Protein AF-A0A934GFM0-F1 (afdb_monomer_lite)

Foldseek 3Di:
DDDDDLVQLVVLPPPDQDDLVNLQVSQVSSLVVDDDDQDPPDGPVRVSVVRSVVSSLVSCVVNPHPCQVVCCVPVVDGD

Secondary structure (DSSP, 8-state):
------HHHHHHHTT----HHHHHHHHHHHHHH--PPP-SSS-HHHHHHHHHHHHHHHHHHHHT---HHHHHHHHS---

Structure (mmCIF, N/CA/C/O backbone):
data_AF-A0A934GFM0-F1
#
_entry.id   AF-A0A934GFM0-F1
#
loop_
_atom_site.group_PDB
_atom_site.id
_atom_site.type_symbol
_atom_site.label_atom_id
_atom_site.label_alt_id
_atom_site.label_comp_id
_atom_site.label_asym_id
_atom_site.label_entity_id
_atom_site.label_seq_id
_atom_site.pdbx_PDB_ins_code
_atom_site.Cartn_x
_atom_site.Cartn_y
_atom_site.Cartn_z
_atom_site.occupancy
_atom_site.B_iso_or_equiv
_atom_site.auth_seq_id
_atom_site.auth_comp_id
_atom_site.auth_asym_id
_atom_site.auth_atom_id
_atom_site.pdbx_PDB_model_num
ATOM 1 N N . SER A 1 1 ? 23.116 -0.329 3.989 1.00 77.56 1 SER A N 1
ATOM 2 C CA . SER A 1 1 ? 21.713 0.142 4.048 1.00 77.56 1 SER A CA 1
ATOM 3 C C . SER A 1 1 ? 21.021 -0.523 5.235 1.00 77.56 1 SER A C 1
ATOM 5 O O . SER A 1 1 ? 21.478 -1.578 5.654 1.00 77.56 1 SER A O 1
ATOM 7 N N . HIS A 1 2 ? 19.980 0.084 5.816 1.00 86.44 2 HIS A N 1
ATOM 8 C CA . HIS A 1 2 ? 19.183 -0.488 6.917 1.00 86.44 2 HIS A CA 1
ATOM 9 C C . HIS A 1 2 ? 17.680 -0.240 6.670 1.00 86.44 2 HIS A C 1
ATOM 11 O O . HIS A 1 2 ? 17.360 0.645 5.870 1.00 86.44 2 HIS A O 1
ATOM 17 N N . PRO A 1 3 ? 16.754 -0.980 7.315 1.00 91.25 3 PRO A N 1
ATOM 18 C CA . PRO A 1 3 ? 15.320 -0.697 7.232 1.00 91.25 3 PRO A CA 1
ATOM 19 C C . PRO A 1 3 ? 14.983 0.721 7.707 1.00 91.25 3 PRO A C 1
ATOM 21 O O . PRO A 1 3 ? 15.599 1.238 8.643 1.00 91.25 3 PRO A O 1
ATOM 24 N N . LEU A 1 4 ? 14.010 1.357 7.052 1.00 91.19 4 LEU A N 1
ATOM 25 C CA . LEU A 1 4 ? 13.596 2.735 7.319 1.00 91.19 4 LEU A CA 1
ATOM 26 C C . LEU A 1 4 ? 12.096 2.780 7.582 1.00 91.19 4 LEU A C 1
ATOM 28 O O . LEU A 1 4 ? 11.315 2.169 6.856 1.00 91.19 4 LEU A O 1
ATOM 32 N N . VAL A 1 5 ? 11.700 3.545 8.595 1.00 94.56 5 VAL A N 1
ATOM 33 C CA . VAL A 1 5 ? 10.289 3.771 8.912 1.00 94.56 5 VAL A CA 1
ATOM 34 C C . VAL A 1 5 ? 9.667 4.704 7.867 1.00 94.56 5 VAL A C 1
ATOM 36 O O . VAL A 1 5 ? 10.225 5.757 7.543 1.00 94.56 5 VAL A O 1
ATOM 39 N N . ALA A 1 6 ? 8.496 4.327 7.349 1.00 95.69 6 ALA A N 1
ATOM 40 C CA . ALA A 1 6 ? 7.700 5.128 6.421 1.00 95.69 6 ALA A CA 1
ATOM 41 C C . ALA A 1 6 ? 6.752 6.079 7.177 1.00 95.69 6 ALA A C 1
ATOM 43 O O . ALA A 1 6 ? 5.534 5.954 7.080 1.00 95.69 6 ALA A O 1
ATOM 44 N N . SER A 1 7 ? 7.302 7.038 7.935 1.00 96.75 7 SER A N 1
ATOM 45 C CA . SER A 1 7 ? 6.529 7.881 8.870 1.00 96.75 7 SER A CA 1
ATOM 46 C C . SER A 1 7 ? 5.307 8.559 8.243 1.00 96.75 7 SER A C 1
ATOM 48 O O . SER A 1 7 ? 4.244 8.557 8.849 1.00 96.75 7 SER A O 1
ATOM 50 N N . LYS A 1 8 ? 5.412 9.036 6.994 1.00 97.62 8 LYS A N 1
ATOM 51 C CA . LYS A 1 8 ? 4.278 9.641 6.272 1.00 97.62 8 LYS A CA 1
ATOM 52 C C . LYS A 1 8 ? 3.104 8.678 6.081 1.00 97.62 8 LYS A C 1
ATOM 54 O O . LYS A 1 8 ? 1.959 9.075 6.253 1.00 97.62 8 LYS A O 1
ATOM 59 N N . ALA A 1 9 ? 3.383 7.423 5.725 1.00 97.62 9 ALA A N 1
ATOM 60 C CA . ALA A 1 9 ? 2.344 6.409 5.576 1.00 9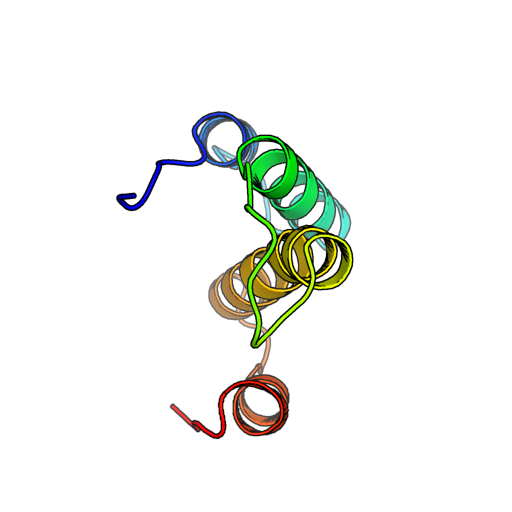7.62 9 ALA A CA 1
ATOM 61 C C . ALA A 1 9 ? 1.725 6.065 6.940 1.00 97.62 9 ALA A C 1
ATOM 63 O O . ALA A 1 9 ? 0.508 5.951 7.042 1.00 97.62 9 ALA A O 1
ATOM 64 N N . ASN A 1 10 ? 2.546 5.978 7.994 1.00 96.38 10 ASN A N 1
ATOM 65 C CA . ASN A 1 10 ? 2.063 5.731 9.355 1.00 96.38 10 ASN A CA 1
ATOM 66 C C . ASN A 1 10 ? 1.100 6.831 9.814 1.00 96.38 10 ASN A C 1
ATOM 68 O O . ASN A 1 10 ? -0.017 6.529 10.218 1.00 96.38 10 ASN A O 1
ATOM 72 N N . GLU A 1 11 ? 1.518 8.094 9.719 1.00 98.19 11 GLU A N 1
ATOM 73 C CA . GLU A 1 11 ? 0.708 9.258 10.096 1.00 98.19 11 GLU A CA 1
ATOM 74 C C . GLU A 1 11 ? -0.598 9.318 9.301 1.00 98.19 11 GLU A C 1
ATOM 76 O O . GLU A 1 11 ? -1.661 9.549 9.873 1.00 98.19 11 GLU A O 1
ATOM 81 N N . PHE A 1 12 ? -0.535 9.044 7.995 1.00 98.44 12 PHE A N 1
ATOM 82 C CA . PHE A 1 12 ? -1.712 9.010 7.134 1.00 98.44 12 PHE A CA 1
ATOM 83 C C . PHE A 1 12 ? -2.727 7.939 7.556 1.00 98.44 12 PHE A C 1
ATOM 85 O O . PHE A 1 12 ? -3.928 8.189 7.492 1.00 98.44 12 PHE A O 1
ATOM 92 N N . LEU A 1 13 ? -2.275 6.759 7.984 1.00 98.25 13 LEU A N 1
ATOM 93 C CA . LEU A 1 13 ? -3.150 5.633 8.322 1.00 98.25 13 LEU A CA 1
ATOM 94 C C . LEU A 1 13 ? -3.896 5.799 9.656 1.00 98.25 13 LEU A C 1
ATOM 96 O O . LEU A 1 13 ? -4.933 5.162 9.848 1.00 98.25 13 LEU A O 1
ATOM 100 N N . ILE A 1 14 ? -3.402 6.632 10.577 1.00 98.00 14 ILE A N 1
ATOM 101 C CA . ILE A 1 14 ? -3.991 6.782 11.916 1.00 98.00 14 ILE A CA 1
ATOM 102 C C . ILE A 1 14 ? -5.462 7.214 11.810 1.00 98.00 14 ILE A C 1
ATOM 104 O O . ILE A 1 14 ? -5.800 8.231 11.209 1.00 98.00 14 ILE A O 1
ATOM 108 N N . GLY A 1 15 ? -6.349 6.417 12.413 1.00 97.75 15 GLY A N 1
ATOM 109 C CA . GLY A 1 15 ? -7.790 6.683 12.461 1.00 97.75 15 GLY A CA 1
ATOM 110 C C . GLY A 1 15 ? -8.551 6.428 11.154 1.00 97.75 15 GLY A C 1
ATOM 111 O O . GLY A 1 15 ? -9.768 6.612 11.129 1.00 97.75 15 GLY A O 1
ATOM 112 N N . LYS A 1 16 ? -7.890 5.989 10.073 1.00 98.25 16 LYS A N 1
ATOM 113 C CA . LYS A 1 16 ? -8.562 5.679 8.804 1.00 98.25 16 LYS A CA 1
ATOM 114 C C . LYS A 1 16 ? -9.046 4.235 8.758 1.00 98.25 16 LYS A C 1
ATOM 116 O O . LYS A 1 16 ? -8.362 3.306 9.178 1.00 98.25 16 LYS A O 1
ATOM 121 N N . LYS A 1 17 ? -10.213 4.036 8.144 1.00 97.94 17 LYS A N 1
ATOM 122 C CA . LYS A 1 17 ? -10.649 2.712 7.698 1.00 97.94 17 LYS A CA 1
ATOM 123 C C . LYS A 1 17 ? -9.851 2.323 6.453 1.00 97.94 17 LYS A C 1
ATOM 125 O O . LYS A 1 17 ? -9.701 3.137 5.543 1.00 97.94 17 LYS A O 1
ATOM 130 N N . LEU A 1 18 ? -9.378 1.081 6.392 1.00 98.19 18 LEU A N 1
ATOM 131 C CA . LEU A 1 18 ? -8.629 0.557 5.248 1.00 98.19 18 LEU A CA 1
ATOM 132 C C . LEU A 1 18 ? -9.560 0.326 4.041 1.00 98.19 18 LEU A C 1
ATOM 134 O O . LEU A 1 18 ? -10.023 -0.778 3.789 1.00 98.19 18 LEU A O 1
ATOM 138 N N . GLY A 1 19 ? -9.887 1.382 3.300 1.00 98.19 19 GLY A N 1
ATOM 139 C CA . GLY A 1 19 ? -10.488 1.283 1.964 1.00 98.19 19 GLY A CA 1
ATOM 140 C C . GLY A 1 19 ? -9.418 1.109 0.885 1.00 98.19 19 GLY A C 1
ATOM 141 O O . GLY A 1 19 ? -8.243 1.362 1.143 1.00 98.19 19 GLY A O 1
ATOM 142 N N . ASP A 1 20 ? -9.804 0.717 -0.329 1.00 98.31 20 ASP A N 1
ATOM 143 C CA . ASP A 1 20 ? -8.842 0.520 -1.426 1.00 98.31 20 ASP A CA 1
ATOM 144 C C . ASP A 1 20 ? -8.047 1.795 -1.746 1.00 98.31 20 ASP A C 1
ATOM 146 O O . ASP A 1 20 ? -6.831 1.734 -1.911 1.00 98.31 20 ASP A O 1
ATOM 150 N N . GLU A 1 21 ? -8.704 2.957 -1.726 1.00 98.38 21 GLU A N 1
ATOM 151 C CA . GLU A 1 21 ? -8.060 4.264 -1.915 1.00 98.38 21 GLU A CA 1
ATOM 152 C C . GLU A 1 21 ? -7.056 4.586 -0.798 1.00 98.38 21 GLU A C 1
ATOM 154 O O . GLU A 1 21 ? -5.951 5.052 -1.061 1.00 98.38 21 GLU A O 1
ATOM 159 N N . VAL A 1 22 ? -7.407 4.283 0.458 1.00 98.62 22 VAL A N 1
ATOM 160 C CA . VAL A 1 22 ? -6.521 4.492 1.616 1.00 98.62 22 VAL A CA 1
ATOM 161 C C . VAL A 1 22 ? -5.294 3.588 1.517 1.00 98.62 22 VAL A C 1
ATOM 163 O O . VAL A 1 22 ? -4.179 4.018 1.800 1.00 98.62 22 VAL A O 1
ATOM 166 N N . ILE A 1 23 ? -5.483 2.341 1.094 1.00 98.62 23 ILE A N 1
ATOM 167 C CA . ILE A 1 23 ? -4.389 1.388 0.907 1.00 98.62 23 ILE A CA 1
ATOM 168 C C . ILE A 1 23 ? -3.461 1.844 -0.227 1.00 98.62 23 ILE A C 1
ATOM 170 O O . ILE A 1 23 ? -2.240 1.805 -0.064 1.00 98.62 23 ILE A O 1
ATOM 174 N N . ALA A 1 24 ? -4.023 2.300 -1.350 1.00 98.31 24 ALA A N 1
ATOM 175 C CA . ALA A 1 24 ? -3.249 2.812 -2.476 1.00 98.31 24 ALA A CA 1
ATOM 176 C C . ALA A 1 24 ? -2.405 4.035 -2.077 1.00 98.31 24 ALA A C 1
ATOM 178 O O . ALA A 1 24 ? -1.200 4.062 -2.333 1.00 98.31 24 ALA A O 1
ATOM 179 N N . GLU A 1 25 ? -3.006 4.999 -1.375 1.00 98.44 25 GLU A N 1
ATOM 180 C CA . GLU A 1 25 ? -2.311 6.206 -0.916 1.00 98.44 25 GLU A CA 1
ATOM 181 C C . GLU A 1 25 ? -1.207 5.881 0.102 1.00 98.44 25 GLU A C 1
ATOM 183 O O . GLU A 1 25 ? -0.082 6.369 -0.009 1.00 98.44 25 GLU A O 1
ATOM 188 N N . ALA A 1 26 ? -1.469 4.982 1.057 1.00 98.31 26 ALA A N 1
ATOM 189 C CA . ALA A 1 26 ? -0.447 4.530 2.001 1.00 98.31 26 ALA A CA 1
ATOM 190 C C . ALA A 1 26 ? 0.748 3.870 1.286 1.00 98.31 26 ALA A C 1
ATOM 192 O O . ALA A 1 26 ? 1.903 4.109 1.654 1.00 98.31 26 ALA A O 1
ATOM 193 N N . GLY A 1 27 ? 0.483 3.089 0.232 1.00 97.81 27 GLY A N 1
ATOM 194 C CA . GLY A 1 27 ? 1.512 2.518 -0.636 1.00 97.81 27 GLY A CA 1
ATOM 195 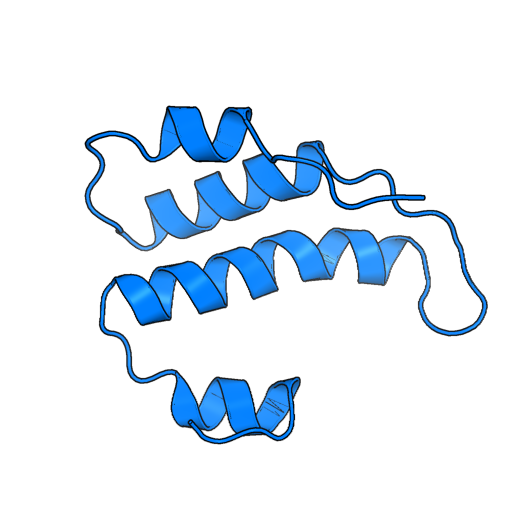C C . GLY A 1 27 ? 2.354 3.586 -1.339 1.00 97.81 27 GLY A C 1
ATOM 196 O O . GLY A 1 27 ? 3.585 3.523 -1.297 1.00 97.81 27 GLY A O 1
ATOM 197 N N . ALA A 1 28 ? 1.717 4.604 -1.924 1.00 97.12 28 ALA A N 1
ATOM 198 C CA . ALA A 1 28 ? 2.406 5.714 -2.583 1.00 97.12 28 ALA A CA 1
ATOM 199 C C . ALA A 1 28 ? 3.283 6.522 -1.604 1.00 97.12 28 ALA A C 1
ATOM 201 O O . ALA A 1 28 ? 4.445 6.833 -1.895 1.00 97.12 28 ALA A O 1
ATOM 202 N N . LEU A 1 29 ? 2.772 6.800 -0.400 1.00 97.31 29 LEU A N 1
ATOM 203 C CA . LEU A 1 29 ? 3.519 7.492 0.653 1.00 97.31 29 LEU A CA 1
ATOM 204 C C . LEU A 1 29 ? 4.745 6.690 1.105 1.00 97.31 29 LEU A C 1
ATOM 206 O O . LEU A 1 29 ? 5.826 7.267 1.272 1.00 97.31 29 LEU A O 1
ATOM 210 N N . AL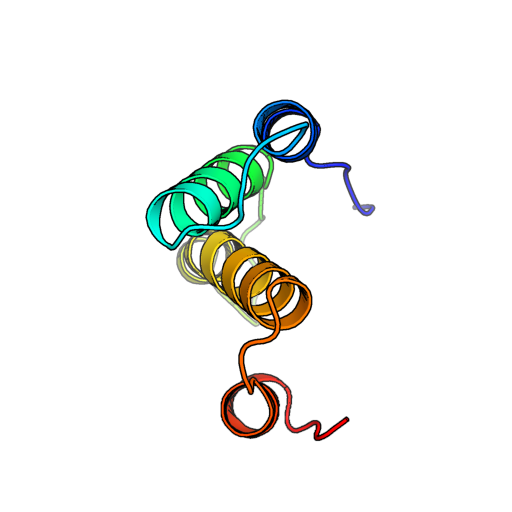A A 1 30 ? 4.618 5.370 1.247 1.00 96.00 30 ALA A N 1
ATOM 211 C CA . ALA A 1 30 ? 5.743 4.492 1.555 1.00 96.00 30 ALA A CA 1
ATOM 212 C C . ALA A 1 30 ? 6.778 4.457 0.416 1.00 96.00 30 ALA A C 1
ATOM 214 O O . ALA A 1 30 ? 7.980 4.570 0.671 1.00 96.00 30 ALA A O 1
ATOM 215 N N . ALA A 1 31 ? 6.328 4.396 -0.840 1.00 94.12 31 ALA A N 1
ATOM 216 C CA . ALA A 1 31 ? 7.197 4.429 -2.016 1.00 94.12 31 ALA A CA 1
ATOM 217 C C . ALA A 1 31 ? 8.041 5.709 -2.074 1.00 94.12 31 ALA A C 1
ATOM 219 O O . ALA A 1 31 ? 9.238 5.653 -2.354 1.00 94.12 31 ALA A O 1
ATOM 220 N N . SER A 1 32 ? 7.462 6.858 -1.706 1.00 91.81 32 SER A N 1
ATOM 221 C CA . SER A 1 32 ? 8.179 8.142 -1.676 1.00 91.81 32 SER A CA 1
ATOM 222 C C . SER A 1 32 ? 9.393 8.147 -0.729 1.00 91.81 32 SER A C 1
ATOM 224 O O . SER A 1 32 ? 10.366 8.883 -0.951 1.00 91.81 32 SER A O 1
ATOM 226 N N . ARG A 1 33 ? 9.356 7.306 0.318 1.00 92.12 33 ARG A N 1
ATOM 227 C CA . ARG A 1 33 ? 10.433 7.148 1.303 1.00 92.12 33 ARG A CA 1
ATOM 228 C C . ARG A 1 33 ? 11.563 6.259 0.789 1.00 92.12 33 ARG A C 1
ATOM 230 O O . ARG A 1 33 ? 12.703 6.432 1.239 1.00 92.12 33 ARG A O 1
ATOM 237 N N . ALA A 1 34 ? 11.268 5.329 -0.116 1.00 87.50 34 ALA A N 1
ATOM 238 C CA . ALA A 1 34 ? 12.253 4.425 -0.681 1.00 87.50 34 ALA A CA 1
ATOM 239 C C . ALA A 1 34 ? 13.219 5.184 -1.606 1.00 87.50 34 ALA A C 1
ATOM 241 O O . ALA A 1 34 ? 12.824 6.014 -2.425 1.00 87.50 34 ALA A O 1
ATOM 242 N N . LYS A 1 35 ? 14.515 4.894 -1.467 1.00 87.94 35 LYS A N 1
ATOM 243 C CA . LYS A 1 35 ? 15.584 5.385 -2.350 1.00 87.94 35 LYS A CA 1
ATOM 244 C C . LYS A 1 35 ? 16.398 4.181 -2.836 1.00 87.94 35 LYS A C 1
ATOM 246 O O . LYS A 1 35 ? 17.521 3.990 -2.373 1.00 87.94 35 LYS A O 1
ATOM 251 N N . PRO A 1 36 ? 15.789 3.295 -3.649 1.00 86.88 36 PRO A N 1
ATOM 252 C CA . PRO A 1 36 ? 16.466 2.102 -4.126 1.00 86.88 36 PRO A CA 1
ATOM 253 C C . PRO A 1 36 ? 17.625 2.493 -5.040 1.00 86.88 36 PRO A C 1
ATOM 255 O O . PRO A 1 36 ? 17.518 3.431 -5.830 1.00 86.88 36 PRO A O 1
ATOM 258 N N . MET A 1 37 ? 18.723 1.760 -4.905 1.00 85.69 37 MET A N 1
ATOM 259 C CA . MET A 1 37 ? 19.847 1.818 -5.829 1.00 85.69 37 MET A CA 1
ATOM 260 C C . MET A 1 37 ? 19.650 0.762 -6.910 1.00 85.69 37 MET A C 1
ATOM 262 O O . MET A 1 37 ? 18.970 -0.241 -6.678 1.00 85.69 37 MET A O 1
ATOM 266 N N . ASP A 1 38 ? 20.260 0.999 -8.063 1.00 82.06 38 ASP A N 1
ATOM 267 C CA . ASP A 1 38 ? 20.341 -0.004 -9.114 1.00 82.06 38 ASP A CA 1
ATOM 268 C C . ASP A 1 38 ? 21.190 -1.194 -8.642 1.00 82.06 38 ASP A C 1
ATOM 270 O O . ASP A 1 38 ? 22.203 -1.009 -7.955 1.00 82.06 38 ASP A O 1
ATOM 274 N N . ASN A 1 39 ? 20.753 -2.414 -8.945 1.00 79.81 39 ASN A N 1
ATOM 275 C CA . ASN A 1 39 ? 21.479 -3.628 -8.595 1.00 79.81 39 ASN A CA 1
ATOM 276 C C . ASN A 1 39 ? 21.324 -4.697 -9.687 1.00 79.81 39 ASN A C 1
ATOM 278 O O . ASN A 1 39 ? 20.379 -4.667 -10.463 1.00 79.81 39 ASN A O 1
ATOM 282 N N . THR A 1 40 ? 22.248 -5.658 -9.730 1.00 82.81 40 THR A N 1
ATOM 283 C CA . THR A 1 40 ? 22.311 -6.670 -10.800 1.00 82.81 40 THR A CA 1
ATOM 284 C C . THR A 1 40 ? 21.071 -7.565 -10.878 1.00 82.81 40 THR A C 1
ATOM 286 O O . THR A 1 40 ? 20.753 -8.070 -11.949 1.00 82.81 40 THR A O 1
ATOM 289 N N . ASP A 1 41 ? 20.379 -7.776 -9.757 1.00 86.50 41 ASP A N 1
ATOM 290 C CA . ASP A 1 41 ? 19.239 -8.695 -9.694 1.00 86.50 41 ASP A CA 1
ATOM 291 C C . ASP A 1 41 ? 17.933 -8.056 -10.177 1.00 86.50 41 ASP A C 1
ATOM 293 O O . ASP A 1 41 ? 17.124 -8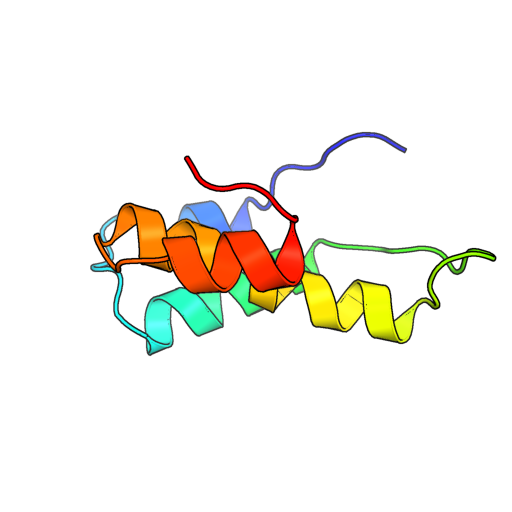.720 -10.820 1.00 86.50 41 ASP A O 1
ATOM 297 N N . LEU A 1 42 ? 17.684 -6.798 -9.790 1.00 87.50 42 LEU A N 1
ATOM 298 C CA . LEU A 1 42 ? 16.410 -6.103 -9.975 1.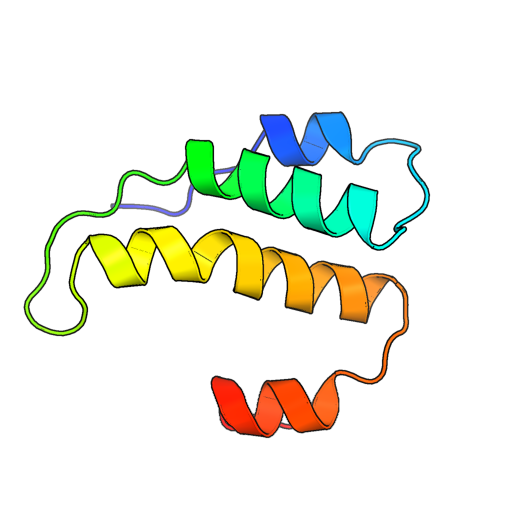00 87.50 42 LEU A CA 1
ATOM 299 C C . LEU A 1 42 ? 16.668 -4.611 -10.185 1.00 87.50 42 LEU A C 1
ATOM 301 O O . LEU A 1 42 ? 17.153 -3.919 -9.284 1.00 87.50 42 LEU A O 1
ATOM 305 N N . ASP A 1 43 ? 16.273 -4.104 -11.346 1.00 89.81 43 ASP A N 1
ATOM 306 C CA . ASP A 1 43 ? 16.518 -2.714 -11.701 1.00 89.81 43 ASP A CA 1
ATOM 307 C C . ASP A 1 43 ? 15.794 -1.715 -10.774 1.00 89.81 43 ASP A C 1
ATOM 309 O O . ASP A 1 43 ? 14.854 -2.019 -10.024 1.00 89.81 43 ASP A O 1
ATOM 313 N N . VAL A 1 44 ? 16.256 -0.468 -10.824 1.00 88.88 44 VAL A N 1
ATOM 314 C CA . VAL A 1 44 ? 15.729 0.625 -9.999 1.00 88.88 44 VAL A CA 1
ATOM 315 C C . VAL A 1 44 ? 14.249 0.949 -10.260 1.00 88.88 44 VAL A C 1
ATOM 317 O O . VAL A 1 44 ? 13.587 1.468 -9.357 1.00 88.88 44 VAL A O 1
ATOM 320 N N . TYR A 1 45 ? 13.716 0.678 -11.455 1.00 88.75 45 TYR A N 1
ATOM 321 C CA . TYR A 1 45 ? 12.311 0.931 -11.788 1.00 88.75 45 TYR A CA 1
ATOM 322 C C . TYR A 1 45 ? 11.420 -0.121 -11.140 1.00 88.75 45 TYR A C 1
ATOM 324 O O . TYR A 1 45 ? 10.531 0.245 -10.369 1.00 88.75 45 TYR A O 1
ATOM 332 N N . TRP A 1 46 ? 11.752 -1.401 -11.307 1.00 90.06 46 TRP A N 1
ATOM 333 C CA . TRP A 1 46 ? 11.070 -2.503 -10.635 1.00 90.06 46 TRP A CA 1
ATOM 334 C C . TRP A 1 46 ? 11.045 -2.292 -9.116 1.00 90.06 46 TRP A C 1
ATOM 336 O O . TRP A 1 46 ? 10.007 -2.403 -8.461 1.00 90.06 46 TRP A O 1
ATOM 346 N N . ARG A 1 47 ? 12.183 -1.888 -8.534 1.00 89.56 47 ARG A N 1
ATOM 347 C CA . ARG A 1 47 ? 12.294 -1.622 -7.089 1.00 89.56 47 ARG A CA 1
ATOM 348 C C . ARG A 1 47 ? 11.434 -0.453 -6.611 1.00 89.56 47 ARG A C 1
ATOM 350 O O . ARG A 1 47 ? 11.079 -0.424 -5.434 1.00 89.56 47 ARG A O 1
ATOM 357 N N . LYS A 1 48 ? 11.133 0.528 -7.465 1.00 88.12 48 LYS A N 1
ATOM 358 C CA . LYS A 1 48 ? 10.213 1.630 -7.133 1.00 88.12 48 LYS A CA 1
ATOM 359 C C . LYS A 1 48 ? 8.757 1.183 -7.223 1.00 88.12 48 LYS A C 1
ATOM 361 O O . LYS A 1 48 ? 7.967 1.557 -6.360 1.00 88.12 48 LYS A O 1
ATOM 366 N N . GLU A 1 49 ? 8.429 0.381 -8.228 1.00 91.50 49 GLU A N 1
ATOM 367 C CA . GLU A 1 49 ? 7.069 -0.102 -8.486 1.00 91.50 49 GLU A CA 1
ATOM 368 C C . GLU A 1 49 ? 6.601 -1.135 -7.455 1.00 91.50 49 GLU A C 1
ATOM 370 O O . GLU A 1 49 ? 5.431 -1.154 -7.091 1.00 91.50 49 GLU A O 1
ATOM 375 N N . VAL A 1 50 ? 7.513 -1.940 -6.904 1.00 93.75 50 VAL A N 1
ATOM 376 C CA . VAL A 1 50 ? 7.150 -3.027 -5.979 1.00 93.75 50 VAL A CA 1
ATOM 377 C C . VAL A 1 50 ? 6.748 -2.555 -4.572 1.00 93.75 50 VAL A C 1
ATOM 379 O O . VAL A 1 50 ? 6.030 -3.254 -3.855 1.00 93.75 50 VAL A O 1
ATOM 382 N N . VAL A 1 51 ? 7.202 -1.373 -4.137 1.00 94.56 51 VAL A N 1
ATOM 383 C CA . VAL A 1 51 ? 6.913 -0.849 -2.788 1.00 94.56 51 VAL A CA 1
ATOM 384 C C . VAL A 1 51 ? 5.410 -0.664 -2.532 1.00 94.56 51 VAL A C 1
ATOM 386 O O . VAL A 1 51 ? 4.930 -1.209 -1.532 1.00 94.56 51 VAL A O 1
ATOM 389 N N . PRO A 1 52 ? 4.648 0.071 -3.370 1.00 96.50 52 PRO A N 1
ATOM 390 C CA . PRO A 1 52 ? 3.215 0.248 -3.143 1.00 96.50 52 PRO A CA 1
ATOM 391 C C . PRO A 1 52 ? 2.445 -1.078 -3.189 1.00 96.50 52 PRO A C 1
ATOM 393 O O . PRO A 1 52 ? 1.513 -1.253 -2.405 1.00 96.50 52 PRO A O 1
ATOM 396 N N . ASP A 1 53 ? 2.865 -2.035 -4.020 1.00 96.25 53 ASP A N 1
ATOM 397 C CA . ASP A 1 53 ? 2.235 -3.354 -4.108 1.00 96.25 53 ASP A CA 1
ATOM 398 C C . ASP A 1 53 ? 2.353 -4.137 -2.799 1.00 96.25 53 ASP A C 1
ATOM 400 O O . ASP A 1 53 ? 1.345 -4.590 -2.256 1.00 96.25 53 ASP A O 1
ATOM 404 N N . PHE A 1 54 ? 3.562 -4.256 -2.244 1.00 95.62 54 PHE A N 1
ATOM 405 C CA . PHE A 1 54 ? 3.786 -5.027 -1.016 1.00 95.62 54 PHE A CA 1
ATOM 406 C C . PHE A 1 54 ? 3.155 -4.377 0.214 1.00 95.62 54 PHE A C 1
ATOM 408 O O . PHE A 1 54 ? 2.594 -5.080 1.058 1.00 95.62 54 PHE A O 1
ATOM 415 N N . VAL A 1 55 ? 3.190 -3.044 0.303 1.00 96.75 55 VAL A N 1
ATOM 416 C CA . VAL A 1 55 ? 2.431 -2.311 1.328 1.00 96.75 55 VAL A CA 1
ATOM 417 C C . VAL A 1 55 ? 0.941 -2.589 1.160 1.00 96.75 55 VAL A C 1
ATOM 419 O O . VAL A 1 55 ? 0.253 -2.909 2.129 1.00 96.75 55 VAL A O 1
ATOM 422 N N . GLY A 1 56 ? 0.452 -2.553 -0.079 1.00 97.62 56 GLY A N 1
ATOM 423 C CA . GLY A 1 56 ? -0.929 -2.857 -0.400 1.00 97.62 56 GLY A CA 1
ATOM 424 C C . GLY A 1 56 ? -1.341 -4.279 -0.028 1.00 97.62 56 GLY A C 1
ATOM 425 O O . GLY A 1 56 ? -2.452 -4.481 0.456 1.00 97.62 56 GLY A O 1
ATOM 426 N N . TYR A 1 57 ? -0.485 -5.275 -0.244 1.00 96.88 57 TYR A N 1
ATOM 427 C CA . TYR A 1 57 ? -0.778 -6.659 0.125 1.00 96.88 57 TYR A CA 1
ATOM 428 C C . TYR A 1 57 ? -0.888 -6.823 1.640 1.00 96.88 57 TYR A C 1
ATOM 430 O O . TYR A 1 57 ? -1.855 -7.415 2.116 1.00 96.88 57 TYR A O 1
ATOM 438 N N . ALA A 1 58 ? 0.052 -6.243 2.391 1.00 96.19 58 ALA A N 1
ATOM 439 C CA . ALA A 1 58 ? 0.043 -6.299 3.848 1.00 96.19 58 ALA A CA 1
ATOM 440 C C . ALA A 1 58 ? -1.189 -5.599 4.444 1.00 96.19 58 ALA A C 1
ATOM 442 O O . ALA A 1 58 ? -1.836 -6.135 5.339 1.00 96.19 58 ALA A O 1
ATOM 443 N N . LEU A 1 59 ? -1.563 -4.423 3.929 1.00 97.94 59 LEU A N 1
ATOM 444 C CA . LEU A 1 59 ? -2.735 -3.701 4.431 1.00 97.94 59 LEU A CA 1
ATOM 445 C C . LEU A 1 59 ? -4.058 -4.397 4.079 1.00 97.94 59 LEU A C 1
ATOM 447 O O . LEU A 1 59 ? -4.977 -4.373 4.894 1.00 97.94 59 LEU A O 1
ATOM 451 N N . ARG A 1 60 ? -4.165 -5.037 2.906 1.00 98.06 60 ARG A N 1
ATOM 452 C CA . ARG A 1 60 ? -5.340 -5.854 2.546 1.00 98.06 60 ARG A CA 1
ATOM 453 C C . ARG A 1 60 ? -5.490 -7.065 3.460 1.00 98.06 60 ARG A C 1
ATOM 455 O O . ARG A 1 60 ? -6.589 -7.355 3.914 1.00 98.06 60 ARG A O 1
ATOM 462 N N . GLU A 1 61 ? -4.388 -7.720 3.800 1.00 95.94 61 GLU A N 1
ATOM 463 C CA . GLU A 1 61 ? -4.406 -8.816 4.769 1.00 95.94 61 GLU A CA 1
ATOM 464 C C . GLU A 1 61 ? -4.829 -8.341 6.167 1.00 95.94 61 GLU A C 1
ATOM 466 O O . GLU A 1 61 ? -5.700 -8.949 6.779 1.00 95.94 61 GLU A O 1
ATOM 471 N N . ILE A 1 62 ? -4.296 -7.209 6.649 1.00 96.50 62 ILE A N 1
ATOM 472 C CA . ILE A 1 62 ? -4.705 -6.597 7.930 1.00 96.50 62 ILE A CA 1
ATOM 473 C C . ILE A 1 62 ? -6.188 -6.203 7.918 1.00 96.50 62 ILE A C 1
ATOM 475 O O . ILE A 1 62 ? -6.869 -6.312 8.937 1.00 96.50 62 ILE A O 1
ATOM 479 N N . ARG A 1 63 ? -6.701 -5.750 6.769 1.00 97.69 63 ARG A N 1
ATOM 480 C CA . ARG A 1 63 ? -8.126 -5.464 6.567 1.00 97.69 63 ARG A CA 1
ATOM 481 C C . ARG A 1 63 ? -9.001 -6.721 6.654 1.00 97.69 63 ARG A C 1
ATOM 483 O O . ARG A 1 63 ? -10.181 -6.589 6.977 1.00 97.69 63 ARG A O 1
ATOM 490 N N . GLY A 1 64 ? -8.431 -7.901 6.407 1.00 97.19 64 GLY A N 1
ATOM 491 C CA . GLY A 1 64 ? -9.110 -9.197 6.454 1.00 97.19 64 GLY A CA 1
ATOM 492 C C . GLY A 1 64 ? -9.338 -9.854 5.090 1.00 97.19 64 GLY A C 1
ATOM 493 O O . GLY A 1 64 ? -10.082 -10.830 5.016 1.00 97.19 64 GLY A O 1
ATOM 494 N N . ASP A 1 65 ? -8.734 -9.345 4.013 1.00 97.38 65 ASP A N 1
ATOM 495 C CA . ASP A 1 65 ? -8.823 -9.966 2.689 1.00 97.38 65 ASP A CA 1
ATOM 496 C C . ASP A 1 65 ? -8.077 -11.319 2.677 1.00 97.38 65 ASP A C 1
ATOM 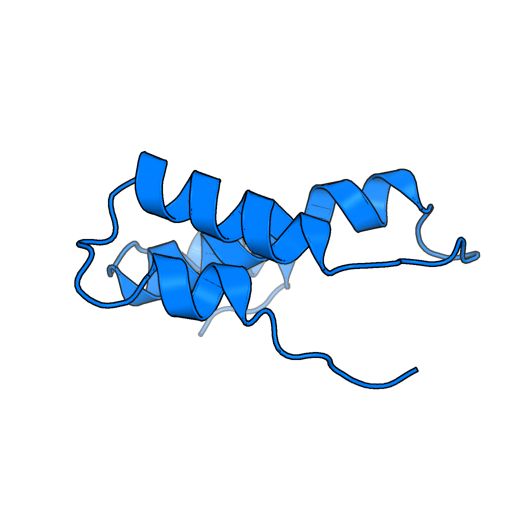498 O O . ASP A 1 65 ? -6.999 -11.454 3.264 1.00 97.38 65 ASP A O 1
ATOM 502 N N . ASP A 1 66 ? -8.597 -12.324 1.956 1.00 96.06 66 ASP A N 1
ATOM 503 C CA . ASP A 1 66 ? -7.866 -13.582 1.738 1.00 96.06 66 ASP A CA 1
ATOM 504 C C . ASP A 1 66 ? -6.713 -13.368 0.748 1.00 96.06 66 ASP A C 1
ATOM 506 O O . ASP A 1 66 ? -6.890 -13.340 -0.472 1.00 96.06 66 ASP A O 1
ATOM 510 N N . MET A 1 67 ? -5.506 -13.238 1.293 1.00 95.12 67 MET A N 1
ATOM 511 C CA . MET A 1 67 ? -4.288 -12.983 0.527 1.00 95.12 67 MET A CA 1
ATOM 512 C C . MET A 1 67 ? -3.468 -14.251 0.240 1.00 95.12 67 MET A C 1
ATOM 514 O O . MET A 1 67 ? -2.381 -14.144 -0.333 1.00 95.12 67 MET A O 1
ATOM 518 N N . ARG A 1 68 ? -3.949 -15.459 0.579 1.00 93.56 68 ARG A N 1
ATOM 519 C CA . ARG A 1 68 ? -3.156 -16.705 0.463 1.00 93.56 68 ARG A CA 1
ATOM 520 C C . ARG A 1 68 ? -2.706 -16.994 -0.966 1.00 93.56 68 ARG A C 1
ATOM 522 O O . ARG A 1 68 ? -1.530 -17.271 -1.195 1.00 93.56 68 ARG A O 1
ATOM 529 N N . ALA A 1 69 ? -3.606 -16.864 -1.941 1.00 94.06 69 ALA A N 1
ATOM 530 C CA . ALA A 1 69 ? -3.267 -17.059 -3.353 1.00 94.06 69 ALA A CA 1
ATOM 531 C C . ALA A 1 69 ? -2.220 -16.038 -3.837 1.00 94.06 69 ALA A C 1
ATOM 533 O O . ALA A 1 69 ? -1.276 -16.389 -4.549 1.00 94.06 69 ALA A O 1
ATOM 534 N N . MET A 1 70 ? -2.349 -14.778 -3.406 1.00 93.75 70 MET A N 1
ATOM 535 C CA . MET A 1 70 ? -1.391 -13.720 -3.727 1.00 93.75 70 MET A CA 1
ATOM 536 C C . MET A 1 70 ? -0.012 -14.003 -3.116 1.00 93.75 70 MET A C 1
ATOM 538 O O . MET A 1 70 ? 1.000 -13.930 -3.815 1.00 93.75 70 MET A O 1
ATOM 542 N N . ARG A 1 71 ? 0.033 -14.379 -1.833 1.00 90.44 71 ARG A N 1
ATOM 543 C CA . ARG A 1 71 ? 1.268 -14.749 -1.128 1.00 90.44 71 ARG A CA 1
ATOM 544 C C . ARG A 1 71 ? 1.952 -15.950 -1.774 1.00 90.44 71 ARG A C 1
ATOM 546 O O . ARG A 1 71 ? 3.169 -15.924 -1.955 1.00 90.44 71 ARG A O 1
ATOM 553 N N . LEU A 1 72 ? 1.190 -16.955 -2.205 1.00 93.00 72 LEU A N 1
ATOM 554 C CA . LEU A 1 72 ? 1.747 -18.113 -2.898 1.00 93.00 72 LEU A CA 1
ATOM 555 C C . LEU A 1 72 ? 2.367 -17.718 -4.246 1.00 93.00 72 LEU A C 1
ATOM 557 O O . LEU A 1 72 ? 3.467 -18.158 -4.572 1.00 93.00 72 LEU A O 1
ATOM 561 N N . ARG A 1 73 ? 1.704 -16.835 -5.002 1.00 92.25 73 ARG A N 1
ATOM 562 C CA . ARG A 1 73 ? 2.202 -16.340 -6.293 1.00 92.25 73 ARG A CA 1
ATOM 563 C C . ARG A 1 73 ? 3.485 -15.518 -6.156 1.00 92.25 73 ARG A C 1
ATOM 565 O O . ARG A 1 73 ? 4.405 -15.703 -6.946 1.00 92.25 73 ARG A O 1
ATOM 572 N N . ILE A 1 74 ? 3.529 -14.599 -5.192 1.00 90.06 74 ILE A N 1
ATOM 573 C CA . ILE A 1 74 ? 4.603 -13.600 -5.078 1.00 90.06 74 ILE A CA 1
ATOM 574 C C . ILE A 1 74 ? 5.749 -14.069 -4.176 1.00 90.06 74 ILE A C 1
ATOM 576 O O . ILE A 1 74 ? 6.911 -13.911 -4.535 1.00 90.06 74 ILE A O 1
ATOM 580 N N . ALA A 1 75 ? 5.439 -14.658 -3.020 1.00 85.56 75 ALA A N 1
ATOM 581 C CA . ALA A 1 75 ? 6.423 -15.047 -2.008 1.00 85.56 75 ALA A CA 1
ATOM 582 C C . ALA A 1 75 ? 6.638 -16.566 -1.912 1.00 85.56 75 ALA A C 1
ATOM 584 O O . ALA A 1 75 ? 7.519 -17.002 -1.175 1.00 85.56 75 ALA A O 1
ATOM 585 N N . ARG A 1 76 ? 5.850 -17.379 -2.636 1.00 87.81 76 ARG A N 1
ATOM 586 C CA . ARG A 1 76 ? 5.852 -18.854 -2.533 1.00 87.81 76 ARG A CA 1
ATOM 587 C C . ARG A 1 76 ? 5.626 -19.349 -1.099 1.00 87.81 76 ARG A C 1
ATOM 589 O O . ARG A 1 76 ? 6.165 -20.374 -0.696 1.00 87.81 76 ARG A O 1
ATOM 596 N N . GLN A 1 77 ? 4.821 -18.611 -0.336 1.00 79.31 77 GLN A N 1
ATOM 597 C CA . GLN A 1 77 ? 4.476 -18.908 1.054 1.00 79.31 77 GLN A CA 1
ATOM 598 C C . GLN A 1 77 ? 2.954 -18.912 1.218 1.00 79.31 77 GLN A C 1
ATOM 600 O O . GLN A 1 77 ? 2.286 -17.982 0.769 1.00 79.31 77 GLN A O 1
ATOM 605 N N . ALA A 1 78 ? 2.419 -19.937 1.879 1.00 68.25 78 ALA A N 1
ATOM 606 C CA . ALA A 1 78 ? 1.058 -19.961 2.403 1.00 68.25 78 ALA A CA 1
ATOM 607 C C . ALA A 1 78 ? 1.177 -19.904 3.931 1.00 68.25 78 ALA A C 1
ATOM 609 O O . ALA A 1 78 ? 1.809 -20.786 4.508 1.00 68.25 78 ALA A O 1
ATOM 610 N N . LEU A 1 79 ? 0.672 -18.842 4.557 1.00 64.25 79 LEU A N 1
ATOM 611 C CA . LEU A 1 79 ? 0.482 -18.807 6.010 1.00 64.25 79 LEU A CA 1
ATOM 612 C C . LEU A 1 79 ? -0.916 -19.332 6.334 1.00 64.25 79 LEU A C 1
ATOM 614 O O . LEU A 1 79 ? -1.844 -19.022 5.546 1.00 64.25 79 LEU A O 1
#

pLDDT: mean 92.72, std 6.7, range [64.25, 98.62]

Sequence (79 aa):
SHPLVASKANEFLIGKKLGDEVIAEAGALAASRAKPMDNTDLDVYWRKEVVPDFVGYALREIRGDDMRAMRLRIARQAL

Radius of gyration: 13.44 Å; chains: 1; bounding box: 33×30×24 Å